Protein AF-A0AAU2LFZ3-F1 (afdb_monomer)

Sequence (55 aa):
MPEDPEELVDAIAVAVRAGDHRRIGLLLDRFKEVAGLSHLIRLRERLCGVSLLRG

Radius of gyration: 10.92 Å; Cα contacts (8 Å, |Δi|>4): 33; chains: 1; bounding box: 22×25×24 Å

Mean predicted aligned error: 6.51 Å

Solvent-accessible surface area (backbone atoms only — not comparable to full-atom values): 3224 Å² total; per-residue (Å²): 130,84,82,49,54,69,57,45,42,53,51,38,50,51,26,58,76,68,66,37,64,72,58,32,51,60,46,50,58,55,38,68,76,67,46,53,73,72,50,54,52,50,39,50,49,57,55,49,58,59,54,64,76,74,113

Foldseek 3Di:
DDPDLVVLLVQLLVCVVVVPVVSNVVSVVSNVVRDDPVSVVVSCCSNVVVVVVVD

pLDDT: mean 79.65, std 12.71, range [40.69, 91.44]

Structure (mmCIF, N/CA/C/O backbone):
data_AF-A0AAU2LFZ3-F1
#
_entry.id   AF-A0AAU2LFZ3-F1
#
loop_
_atom_site.group_PDB
_atom_site.id
_atom_site.type_symbol
_atom_site.label_atom_id
_atom_site.label_alt_id
_atom_site.label_comp_id
_atom_site.label_asym_id
_atom_site.label_entity_id
_atom_site.label_seq_id
_atom_site.pdbx_PDB_ins_code
_atom_site.Cartn_x
_atom_site.Cartn_y
_atom_site.Cartn_z
_atom_site.occupancy
_atom_site.B_iso_or_equiv
_atom_site.auth_seq_id
_atom_site.auth_comp_id
_atom_site.auth_asym_id
_atom_site.auth_atom_id
_atom_site.pdbx_PDB_model_num
ATOM 1 N N . MET A 1 1 ? 3.121 -11.521 8.625 1.00 58.66 1 MET A N 1
ATOM 2 C CA . MET A 1 1 ? 2.709 -10.763 7.421 1.00 58.66 1 MET A CA 1
ATOM 3 C C . MET A 1 1 ? 2.091 -9.478 7.955 1.00 58.66 1 MET A C 1
ATOM 5 O O . MET A 1 1 ? 1.265 -9.627 8.849 1.00 58.66 1 MET A O 1
ATOM 9 N N . PRO A 1 2 ? 2.579 -8.292 7.551 1.00 59.75 2 PRO A N 1
ATOM 10 C CA . PRO A 1 2 ? 2.385 -7.043 8.293 1.00 59.75 2 PRO A CA 1
ATOM 11 C C . PRO A 1 2 ? 0.903 -6.722 8.488 1.00 59.75 2 PRO A C 1
ATOM 13 O O . PRO A 1 2 ? 0.101 -6.870 7.564 1.00 59.75 2 PRO A O 1
ATOM 16 N N . GLU A 1 3 ? 0.555 -6.358 9.716 1.00 68.12 3 GLU A N 1
ATOM 17 C CA . GLU A 1 3 ? -0.802 -5.994 10.140 1.00 68.12 3 GLU A CA 1
ATOM 18 C C . GLU A 1 3 ? -0.992 -4.476 10.154 1.00 68.12 3 GLU A C 1
ATOM 20 O O . GLU A 1 3 ? -2.112 -3.996 9.995 1.00 68.12 3 GLU A O 1
ATOM 25 N N . ASP A 1 4 ? 0.109 -3.728 10.236 1.00 81.12 4 ASP A N 1
ATOM 26 C CA . ASP A 1 4 ? 0.095 -2.280 10.220 1.00 81.12 4 ASP A CA 1
ATOM 27 C C . ASP A 1 4 ? -0.132 -1.717 8.808 1.00 81.12 4 ASP A C 1
ATOM 29 O O . ASP A 1 4 ? 0.610 -2.028 7.864 1.00 81.12 4 ASP A O 1
ATOM 33 N N . PRO A 1 5 ? -1.116 -0.817 8.638 1.00 77.25 5 PRO A N 1
ATOM 34 C CA . PRO A 1 5 ? -1.377 -0.182 7.355 1.00 77.25 5 PRO A CA 1
ATOM 35 C C . PRO A 1 5 ? -0.201 0.689 6.888 1.00 77.25 5 PRO A C 1
ATOM 37 O O . PRO A 1 5 ? -0.031 0.858 5.685 1.00 77.25 5 PRO A O 1
ATOM 40 N N . GLU A 1 6 ? 0.644 1.215 7.783 1.00 81.88 6 GLU A N 1
ATOM 41 C CA . GLU A 1 6 ? 1.870 1.926 7.379 1.00 81.88 6 GLU A CA 1
ATOM 42 C C . GLU A 1 6 ? 2.927 0.996 6.772 1.00 81.88 6 GLU A C 1
ATOM 44 O O . GLU A 1 6 ? 3.496 1.321 5.729 1.00 81.88 6 GLU A O 1
ATOM 49 N N . GLU A 1 7 ? 3.142 -0.187 7.350 1.00 85.00 7 GLU A N 1
ATOM 50 C CA . GLU A 1 7 ? 4.066 -1.176 6.784 1.00 85.00 7 GLU A CA 1
ATOM 51 C C . GLU A 1 7 ? 3.568 -1.713 5.438 1.00 85.00 7 GLU A C 1
ATOM 53 O O . GLU A 1 7 ? 4.359 -1.942 4.521 1.00 85.00 7 GLU A O 1
ATOM 58 N N . LEU A 1 8 ? 2.249 -1.865 5.282 1.00 85.88 8 LEU A N 1
ATOM 59 C CA . LEU A 1 8 ? 1.644 -2.249 4.008 1.00 85.88 8 LEU A CA 1
ATOM 60 C C . LEU A 1 8 ? 1.883 -1.195 2.921 1.00 85.88 8 LEU A C 1
ATOM 62 O O . LEU A 1 8 ? 2.182 -1.569 1.788 1.00 85.88 8 LEU A O 1
ATOM 66 N N . VAL A 1 9 ? 1.822 0.102 3.244 1.00 85.25 9 VAL A N 1
ATOM 67 C CA . VAL A 1 9 ? 2.129 1.177 2.282 1.00 85.25 9 VAL A CA 1
ATOM 68 C C . VAL A 1 9 ? 3.559 1.061 1.756 1.00 85.25 9 VAL A C 1
ATOM 70 O O . VAL A 1 9 ? 3.773 1.137 0.542 1.00 85.25 9 VAL A O 1
ATOM 73 N N . ASP A 1 10 ? 4.535 0.863 2.643 1.00 85.75 10 ASP A N 1
ATOM 74 C CA . ASP A 1 10 ? 5.940 0.771 2.241 1.00 85.75 10 ASP A CA 1
ATOM 75 C C . ASP A 1 10 ? 6.207 -0.534 1.465 1.00 85.75 10 ASP A C 1
ATOM 77 O O . ASP A 1 10 ? 6.818 -0.513 0.395 1.00 85.75 10 ASP A O 1
ATOM 81 N N . ALA A 1 11 ? 5.617 -1.655 1.895 1.00 88.50 11 ALA A N 1
ATOM 82 C CA . ALA A 1 11 ? 5.695 -2.930 1.181 1.00 88.50 11 ALA A CA 1
ATOM 83 C C . ALA A 1 11 ? 5.081 -2.869 -0.230 1.00 88.50 11 ALA A C 1
ATOM 85 O O . ALA A 1 11 ? 5.649 -3.434 -1.170 1.00 88.50 11 ALA A O 1
ATOM 86 N N . ILE A 1 12 ? 3.949 -2.174 -0.408 1.00 88.44 12 ILE A N 1
ATOM 87 C CA . ILE A 1 12 ? 3.337 -1.948 -1.727 1.00 88.44 12 ILE A CA 1
ATOM 8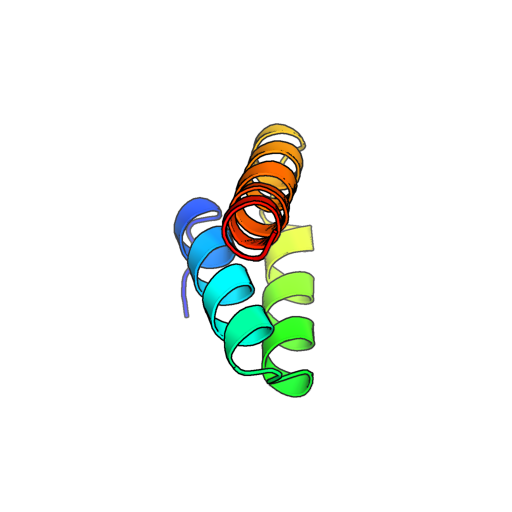8 C C . ILE A 1 12 ? 4.274 -1.105 -2.591 1.00 88.44 12 ILE A C 1
ATOM 90 O O . ILE A 1 12 ? 4.519 -1.461 -3.742 1.00 88.44 12 ILE A O 1
ATOM 94 N N . ALA A 1 13 ? 4.845 -0.027 -2.049 1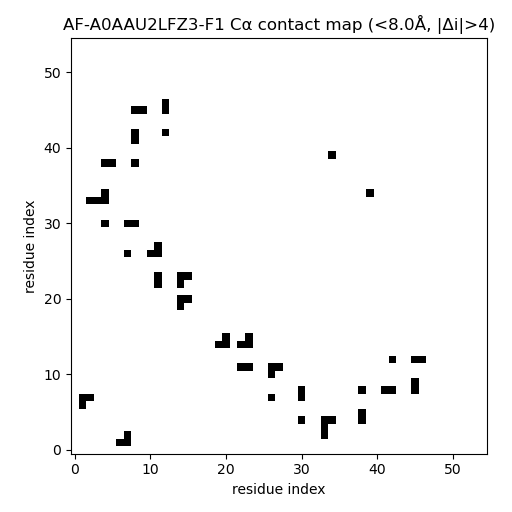.00 87.25 13 ALA A N 1
ATOM 95 C CA . ALA A 1 13 ? 5.786 0.814 -2.786 1.00 87.25 13 ALA A CA 1
ATOM 96 C C . ALA A 1 13 ? 7.030 0.030 -3.243 1.00 87.25 13 ALA A C 1
ATOM 98 O O . ALA A 1 13 ? 7.475 0.189 -4.383 1.00 87.25 13 ALA A O 1
ATOM 99 N N . VAL A 1 14 ? 7.565 -0.855 -2.396 1.00 88.56 14 VAL A N 1
ATOM 100 C CA . VAL A 1 14 ? 8.676 -1.754 -2.746 1.00 88.56 14 VAL A CA 1
ATOM 101 C C . VAL A 1 14 ? 8.266 -2.742 -3.841 1.00 88.56 14 VAL A C 1
ATOM 103 O O . VAL A 1 14 ? 8.993 -2.897 -4.822 1.00 88.56 14 VAL A O 1
ATOM 106 N N . ALA A 1 15 ? 7.094 -3.372 -3.728 1.00 89.62 15 ALA A N 1
ATOM 107 C CA . ALA A 1 15 ? 6.601 -4.321 -4.727 1.00 89.62 15 ALA A CA 1
ATOM 108 C C . ALA A 1 15 ? 6.344 -3.654 -6.092 1.00 89.62 15 ALA A C 1
ATOM 110 O O . ALA A 1 15 ? 6.689 -4.221 -7.128 1.00 89.62 15 ALA A O 1
ATOM 111 N N . VAL A 1 16 ? 5.817 -2.423 -6.098 1.00 87.44 16 VAL A N 1
ATOM 112 C CA . VAL A 1 16 ? 5.650 -1.596 -7.306 1.00 87.44 16 VAL A CA 1
ATOM 113 C C . VAL A 1 16 ? 7.002 -1.272 -7.940 1.00 87.44 16 VAL A C 1
ATOM 115 O O . VAL A 1 16 ? 7.163 -1.450 -9.145 1.00 87.44 16 VAL A O 1
ATOM 118 N N . ARG A 1 17 ? 8.003 -0.859 -7.149 1.00 85.06 17 ARG A N 1
ATOM 119 C CA . ARG A 1 17 ? 9.367 -0.597 -7.652 1.00 85.06 17 ARG A CA 1
ATOM 120 C C . ARG A 1 17 ? 10.027 -1.841 -8.245 1.00 85.06 17 ARG A C 1
ATOM 122 O O . ARG A 1 17 ? 10.766 -1.720 -9.216 1.00 85.06 17 ARG A O 1
ATOM 129 N N . ALA A 1 18 ? 9.761 -3.013 -7.674 1.00 88.06 18 ALA A N 1
ATOM 130 C CA . ALA A 1 18 ? 10.262 -4.291 -8.169 1.00 88.06 18 ALA A CA 1
ATOM 131 C C . ALA A 1 18 ? 9.497 -4.815 -9.402 1.00 88.06 18 ALA A C 1
ATOM 133 O O . ALA A 1 18 ? 9.934 -5.787 -10.014 1.00 88.06 18 ALA A O 1
ATOM 134 N N . GLY A 1 19 ? 8.361 -4.206 -9.771 1.00 89.25 19 GLY A N 1
ATOM 135 C CA . GLY A 1 19 ? 7.490 -4.704 -10.841 1.00 89.25 19 GLY A CA 1
ATOM 136 C C . GLY A 1 19 ? 6.806 -6.034 -10.501 1.00 89.25 19 GLY A C 1
ATOM 137 O O . GLY A 1 19 ? 6.396 -6.777 -11.395 1.00 89.25 19 GLY A O 1
ATOM 138 N N . ASP A 1 20 ? 6.687 -6.363 -9.215 1.00 91.44 20 ASP A N 1
ATOM 139 C CA . ASP A 1 20 ? 6.223 -7.666 -8.743 1.00 91.44 20 ASP A CA 1
ATOM 140 C C . ASP A 1 20 ? 4.693 -7.684 -8.593 1.00 91.44 20 ASP A C 1
ATOM 142 O O . ASP A 1 20 ? 4.125 -7.564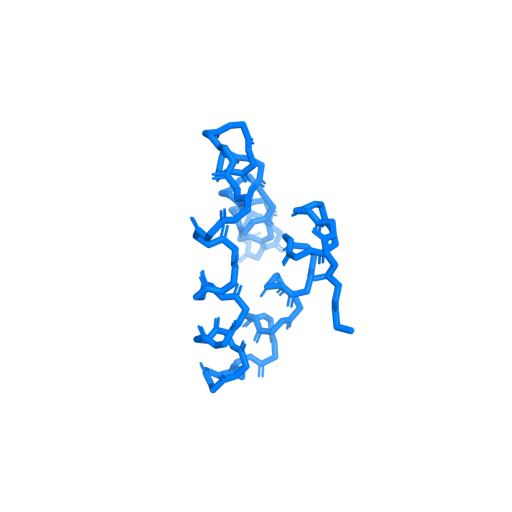 -7.505 1.00 91.44 20 ASP A O 1
ATOM 146 N N . HIS 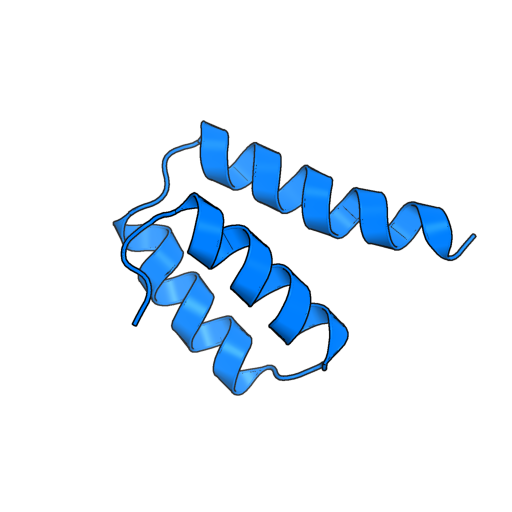A 1 21 ? 4.007 -7.807 -9.729 1.00 88.38 21 HIS A N 1
ATOM 147 C CA . HIS A 1 21 ? 2.548 -7.691 -9.843 1.00 88.38 21 HIS A CA 1
ATOM 148 C C . HIS A 1 21 ? 1.780 -8.679 -8.956 1.00 88.38 21 HIS A C 1
ATOM 150 O O . HIS A 1 21 ? 0.730 -8.338 -8.407 1.00 88.38 21 HIS A O 1
ATOM 156 N N . ARG A 1 22 ? 2.318 -9.890 -8.759 1.00 89.94 22 ARG A N 1
ATOM 157 C CA . ARG A 1 22 ? 1.701 -10.908 -7.898 1.00 89.94 22 ARG A CA 1
ATOM 158 C C . ARG A 1 22 ? 1.714 -10.470 -6.437 1.00 89.94 22 ARG A C 1
ATOM 160 O O . ARG A 1 22 ? 0.725 -10.642 -5.726 1.00 89.94 22 ARG A O 1
ATOM 167 N N . ARG A 1 23 ? 2.827 -9.885 -5.992 1.00 89.06 23 ARG A N 1
ATOM 168 C CA . ARG A 1 23 ? 2.986 -9.392 -4.625 1.00 89.06 23 ARG A CA 1
ATOM 169 C C . ARG A 1 23 ? 2.177 -8.119 -4.383 1.00 89.06 23 ARG A C 1
ATOM 171 O O . ARG A 1 23 ? 1.593 -7.984 -3.313 1.00 89.06 23 ARG A O 1
ATOM 178 N N . ILE A 1 24 ? 2.072 -7.243 -5.385 1.00 89.44 24 ILE A N 1
ATOM 179 C CA . ILE A 1 24 ? 1.212 -6.050 -5.340 1.00 89.44 24 ILE A CA 1
ATOM 180 C C . ILE A 1 24 ? -0.250 -6.444 -5.092 1.00 89.44 24 ILE A C 1
ATOM 182 O O . ILE A 1 24 ? -0.879 -5.879 -4.203 1.00 89.44 24 ILE A O 1
ATOM 186 N N . GLY A 1 25 ? -0.775 -7.438 -5.819 1.00 89.38 25 GLY A N 1
ATOM 187 C CA . GLY A 1 25 ? -2.160 -7.893 -5.651 1.00 89.38 25 GLY A CA 1
ATOM 188 C C . GLY A 1 25 ? -2.468 -8.385 -4.234 1.00 89.38 25 GLY A C 1
ATOM 189 O O . GLY A 1 25 ? -3.455 -7.963 -3.641 1.00 89.38 25 GLY A O 1
ATOM 190 N N . LEU A 1 26 ? -1.585 -9.208 -3.659 1.00 89.94 26 LEU A N 1
ATOM 191 C CA . LEU A 1 26 ? -1.742 -9.729 -2.292 1.00 89.94 26 LEU A CA 1
ATOM 192 C C . LEU A 1 26 ? -1.677 -8.630 -1.224 1.00 89.94 26 LEU A C 1
ATOM 194 O O . LEU A 1 26 ? -2.396 -8.680 -0.229 1.00 89.94 26 LEU A O 1
ATOM 198 N N . LEU A 1 27 ? -0.798 -7.644 -1.414 1.00 88.94 27 LEU A N 1
ATOM 199 C CA . LEU A 1 27 ? -0.653 -6.538 -0.473 1.00 88.94 27 LEU A CA 1
ATOM 200 C C . LEU A 1 27 ? -1.826 -5.558 -0.565 1.00 88.94 27 LEU A C 1
ATOM 202 O O . LEU A 1 27 ? -2.277 -5.075 0.468 1.00 88.94 27 LEU A O 1
ATOM 206 N N . LEU A 1 28 ? -2.342 -5.294 -1.769 1.00 85.44 28 LEU A N 1
ATOM 207 C CA . LEU A 1 28 ? -3.520 -4.446 -1.972 1.00 85.44 28 LEU A CA 1
ATOM 208 C C . LEU A 1 28 ? -4.792 -5.062 -1.394 1.00 85.44 28 LEU A C 1
ATOM 210 O O . LEU A 1 28 ? -5.585 -4.338 -0.798 1.00 85.44 28 LEU A O 1
ATOM 214 N N . ASP A 1 29 ? -4.977 -6.372 -1.557 1.00 88.62 29 ASP A N 1
ATOM 215 C CA . ASP A 1 29 ? -6.136 -7.086 -1.015 1.00 88.62 29 ASP A CA 1
ATOM 216 C C . ASP A 1 29 ? -6.203 -6.938 0.510 1.00 88.62 29 ASP A C 1
ATOM 218 O O . ASP A 1 29 ? -7.199 -6.464 1.053 1.00 88.62 29 ASP A O 1
ATOM 222 N N . ARG A 1 30 ? -5.071 -7.170 1.182 1.00 84.25 30 ARG A N 1
ATOM 223 C CA . ARG A 1 30 ? -4.946 -6.967 2.626 1.00 84.25 30 ARG A CA 1
ATOM 224 C C . ARG A 1 30 ? -5.058 -5.501 3.034 1.00 84.25 30 ARG A C 1
ATOM 226 O O . ARG A 1 30 ? -5.688 -5.186 4.036 1.00 84.25 30 ARG A O 1
ATOM 233 N N . PHE A 1 31 ? -4.463 -4.5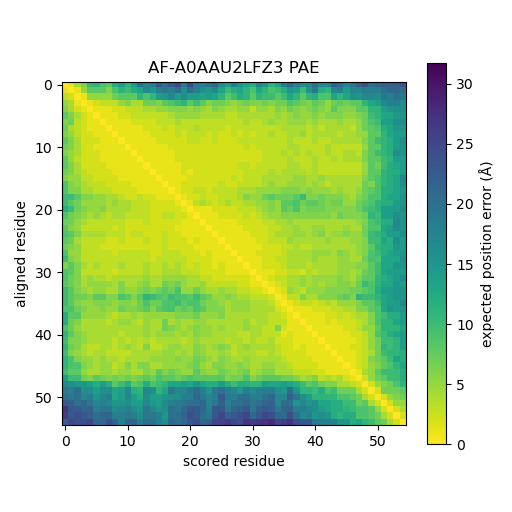91 2.265 1.00 85.62 31 PHE A N 1
ATOM 234 C CA . PHE A 1 31 ? -4.530 -3.159 2.540 1.00 85.62 31 PHE A CA 1
ATOM 235 C C . PHE A 1 31 ? -5.969 -2.650 2.493 1.00 85.62 31 PHE A C 1
ATOM 237 O O . PHE A 1 31 ? -6.356 -1.867 3.347 1.00 85.62 31 PHE A O 1
ATOM 244 N N . LYS A 1 32 ? -6.798 -3.140 1.569 1.00 83.12 32 LYS A N 1
ATOM 245 C CA . LYS A 1 32 ? -8.217 -2.776 1.486 1.00 83.12 32 LYS A CA 1
ATOM 246 C C . LYS A 1 32 ? -9.012 -3.159 2.744 1.00 83.12 32 LYS A C 1
ATOM 248 O O . LYS A 1 32 ? -9.982 -2.472 3.050 1.00 83.12 32 LYS A O 1
ATOM 253 N N . GLU A 1 33 ? -8.619 -4.211 3.463 1.00 84.12 33 GLU A N 1
ATOM 254 C CA . GLU A 1 33 ? -9.296 -4.629 4.701 1.00 84.12 33 GLU A CA 1
ATOM 255 C C . GLU A 1 33 ? -8.930 -3.770 5.918 1.00 84.12 33 GLU A C 1
ATOM 257 O O . GLU A 1 33 ? -9.762 -3.578 6.801 1.00 84.12 33 GLU A O 1
ATOM 262 N N . VAL A 1 34 ? -7.707 -3.232 5.967 1.00 81.50 34 VAL A N 1
ATOM 263 C CA . VAL A 1 34 ? -7.187 -2.522 7.154 1.00 81.50 34 VAL A CA 1
ATOM 264 C C . VAL A 1 34 ? -6.984 -1.016 6.951 1.00 81.50 34 VAL A C 1
ATOM 266 O O . VAL A 1 34 ? -6.796 -0.280 7.918 1.00 81.50 34 VAL A O 1
ATOM 269 N N . ALA A 1 35 ? -7.001 -0.524 5.710 1.00 80.62 35 ALA A N 1
ATOM 270 C CA . ALA A 1 35 ? -6.685 0.863 5.389 1.00 80.62 35 ALA A CA 1
ATOM 271 C C . ALA A 1 35 ? -7.908 1.784 5.426 1.00 80.62 35 ALA A C 1
ATOM 273 O O . ALA A 1 35 ? -8.866 1.638 4.669 1.00 80.62 35 ALA A O 1
ATOM 274 N N . GLY A 1 36 ? -7.804 2.838 6.233 1.00 83.00 36 GLY A N 1
ATOM 275 C CA . GLY A 1 36 ? -8.647 4.028 6.118 1.00 83.00 36 GLY A CA 1
ATOM 276 C C . GLY A 1 36 ? -8.223 4.981 4.987 1.00 83.00 36 GLY A C 1
ATOM 277 O O . GLY A 1 36 ? -7.138 4.876 4.409 1.00 83.00 36 GLY A O 1
ATOM 278 N N . LEU A 1 37 ? -9.063 5.988 4.722 1.00 81.56 37 LEU A N 1
ATOM 279 C CA . LEU A 1 37 ? -8.830 7.046 3.721 1.00 81.56 37 LEU A CA 1
ATOM 280 C C . LEU A 1 37 ? -7.474 7.758 3.875 1.00 81.56 37 LEU A C 1
ATOM 282 O O . LEU A 1 37 ? -6.809 8.046 2.881 1.00 81.56 37 LEU A O 1
ATOM 286 N N . SER A 1 38 ? -7.036 8.001 5.111 1.00 80.94 38 SER A N 1
ATOM 287 C CA . SER A 1 38 ? -5.728 8.591 5.430 1.00 80.94 38 SER A CA 1
ATOM 288 C C . SER A 1 38 ? -4.557 7.767 4.879 1.00 80.94 38 SER A C 1
ATOM 290 O O . SER A 1 38 ? -3.582 8.325 4.372 1.00 80.94 38 SER A O 1
ATOM 292 N N . HIS A 1 39 ? -4.665 6.440 4.919 1.00 83.94 39 HIS A N 1
ATOM 293 C CA . HIS A 1 39 ? -3.629 5.525 4.446 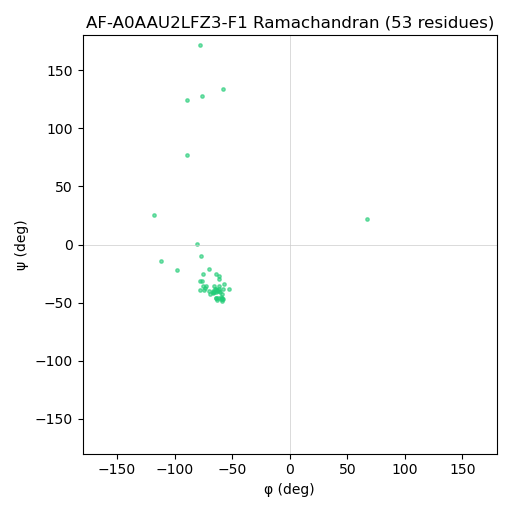1.00 83.94 39 HIS A CA 1
ATOM 294 C C . HIS A 1 39 ? -3.589 5.464 2.915 1.00 83.94 39 HIS A C 1
ATOM 296 O O . HIS A 1 39 ? -2.506 5.421 2.335 1.00 83.94 39 HIS A O 1
ATOM 302 N N . LEU A 1 40 ? -4.745 5.548 2.247 1.00 82.62 40 LEU A N 1
ATOM 303 C CA . LEU A 1 40 ? -4.827 5.636 0.783 1.00 82.62 40 LEU A CA 1
ATOM 304 C C . LEU A 1 40 ? -4.178 6.921 0.248 1.00 82.62 40 LEU A C 1
ATOM 306 O O . LEU A 1 40 ? -3.454 6.883 -0.747 1.00 82.62 40 LEU A O 1
ATOM 310 N N . ILE A 1 41 ? -4.394 8.054 0.925 1.00 84.38 41 ILE A N 1
ATOM 311 C CA . ILE A 1 41 ? -3.760 9.332 0.569 1.00 84.38 41 ILE A CA 1
ATOM 312 C C . ILE A 1 41 ? -2.238 9.226 0.724 1.00 84.38 41 ILE A C 1
ATOM 314 O O . ILE A 1 41 ? -1.512 9.553 -0.214 1.00 84.38 41 ILE A O 1
ATOM 318 N N . ARG A 1 42 ? -1.751 8.684 1.849 1.00 82.31 42 ARG A N 1
ATOM 319 C CA . ARG A 1 42 ? -0.315 8.434 2.069 1.00 82.31 42 ARG A CA 1
ATOM 320 C C . ARG A 1 42 ? 0.289 7.498 1.026 1.00 82.31 42 ARG A C 1
ATOM 322 O O . ARG A 1 42 ? 1.378 7.780 0.537 1.00 82.31 42 ARG A O 1
ATOM 329 N N . LEU A 1 43 ? -0.405 6.421 0.652 1.00 84.31 43 LEU A N 1
ATOM 330 C CA . LEU A 1 43 ? 0.044 5.517 -0.408 1.00 84.31 43 LEU A CA 1
ATOM 331 C C . LEU A 1 43 ? 0.198 6.265 -1.734 1.00 84.31 43 LEU A C 1
ATOM 333 O O . LEU A 1 43 ? 1.222 6.131 -2.401 1.00 84.31 43 LEU A O 1
ATOM 337 N N . ARG A 1 44 ? -0.786 7.098 -2.091 1.00 83.94 44 ARG A N 1
ATOM 338 C CA . ARG A 1 44 ? -0.722 7.934 -3.294 1.00 83.94 44 ARG A CA 1
ATOM 339 C C . ARG A 1 44 ? 0.480 8.871 -3.257 1.00 83.94 44 ARG A C 1
ATOM 341 O O . ARG A 1 44 ? 1.198 8.952 -4.247 1.00 83.94 44 ARG A O 1
ATOM 348 N N . GLU A 1 45 ? 0.720 9.555 -2.141 1.00 83.69 45 GLU A N 1
ATOM 349 C CA . GLU A 1 45 ? 1.885 10.437 -1.993 1.00 83.69 45 GLU A CA 1
ATOM 350 C C . GLU A 1 45 ? 3.203 9.669 -2.078 1.00 83.69 45 GLU A C 1
ATOM 352 O O . GLU A 1 45 ? 4.131 10.114 -2.748 1.00 83.69 45 GLU A O 1
ATOM 357 N N . ARG A 1 46 ? 3.280 8.479 -1.476 1.00 81.88 46 ARG A N 1
ATOM 358 C CA . ARG A 1 46 ? 4.472 7.627 -1.520 1.00 81.88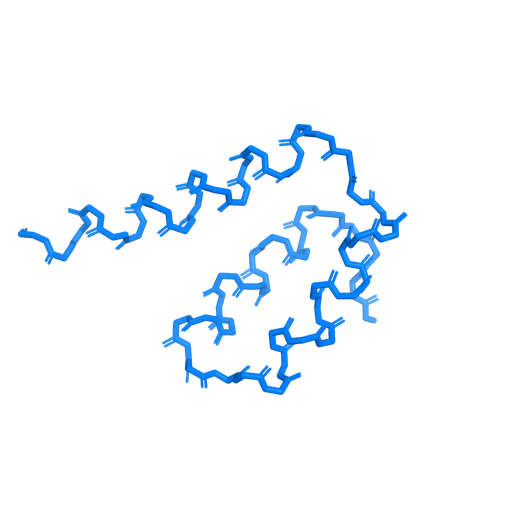 46 ARG A CA 1
ATOM 359 C C . ARG A 1 46 ? 4.755 7.119 -2.931 1.00 81.88 46 ARG A C 1
ATOM 361 O O . ARG A 1 46 ? 5.903 7.106 -3.345 1.00 81.88 46 ARG A O 1
ATOM 368 N N . LEU A 1 47 ? 3.734 6.734 -3.692 1.00 81.44 47 LEU A N 1
ATOM 369 C CA . LEU A 1 47 ? 3.893 6.273 -5.076 1.00 81.44 47 LEU A CA 1
ATOM 370 C C . LEU A 1 47 ? 4.175 7.435 -6.047 1.00 81.44 47 LEU A C 1
ATOM 372 O O . LEU A 1 47 ? 5.008 7.310 -6.945 1.00 81.44 47 LEU A O 1
ATOM 376 N N . CYS A 1 48 ? 3.520 8.583 -5.855 1.00 78.25 48 CYS A N 1
ATOM 377 C CA . CYS A 1 48 ? 3.661 9.757 -6.718 1.00 78.25 48 CYS A CA 1
ATOM 378 C C . CYS A 1 48 ? 4.952 10.547 -6.436 1.00 78.25 48 CYS A C 1
ATOM 380 O O . CYS A 1 48 ? 5.645 10.951 -7.366 1.00 78.25 48 CYS A O 1
ATOM 382 N N . GLY A 1 49 ? 5.354 10.682 -5.169 1.00 62.94 49 GLY A N 1
ATOM 383 C CA . GLY A 1 49 ? 6.640 11.275 -4.786 1.00 62.94 49 GLY A CA 1
ATOM 384 C C . GLY A 1 49 ? 7.836 10.488 -5.329 1.00 62.94 49 GLY A C 1
ATOM 385 O O . GLY A 1 49 ? 8.881 11.058 -5.624 1.00 62.94 49 GLY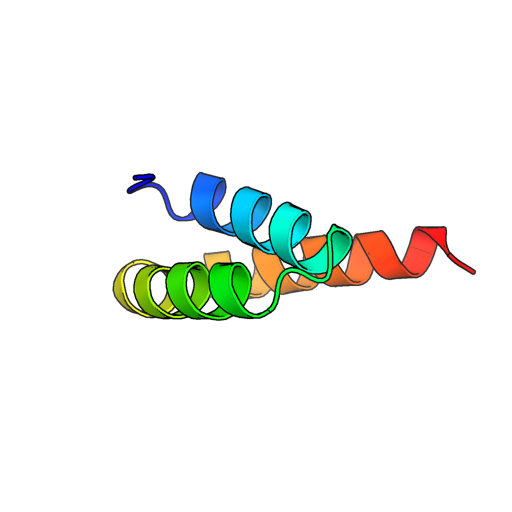 A O 1
ATOM 386 N N . VAL A 1 50 ? 7.666 9.185 -5.557 1.00 56.34 50 VAL A N 1
ATOM 387 C CA . VAL A 1 50 ? 8.661 8.346 -6.240 1.00 56.34 50 VAL A CA 1
ATOM 388 C C . VAL A 1 50 ? 8.690 8.587 -7.753 1.00 56.34 50 VAL A C 1
ATOM 390 O O . VAL A 1 50 ? 9.740 8.403 -8.364 1.00 56.34 50 VAL A O 1
ATOM 393 N N . SER A 1 51 ? 7.591 9.053 -8.357 1.00 49.62 51 SER A N 1
ATOM 394 C CA . SER A 1 51 ? 7.557 9.444 -9.776 1.00 49.62 51 SER A CA 1
ATOM 395 C C . SER A 1 51 ? 8.222 10.800 -10.040 1.00 49.62 51 SER A C 1
ATOM 397 O O . SER A 1 51 ? 8.832 10.967 -11.090 1.00 49.62 51 SER A O 1
ATOM 399 N N . LEU A 1 52 ? 8.180 11.744 -9.091 1.00 50.34 52 LEU A N 1
ATOM 400 C CA . LEU A 1 52 ? 8.819 13.066 -9.237 1.00 50.34 52 LEU A CA 1
ATOM 401 C C . LEU A 1 52 ? 10.357 13.030 -9.210 1.00 50.34 52 LEU A C 1
ATOM 403 O O . LEU A 1 52 ? 10.988 13.940 -9.729 1.00 50.34 52 LEU A O 1
ATOM 407 N N . LEU A 1 53 ? 10.972 11.978 -8.661 1.00 50.12 53 LEU A N 1
ATOM 408 C CA . LEU A 1 53 ? 12.432 11.779 -8.697 1.00 50.12 53 LEU A CA 1
ATOM 409 C C . LEU A 1 53 ? 12.941 11.195 -10.029 1.00 50.12 53 LEU A C 1
ATOM 411 O O . LEU A 1 53 ? 14.135 10.935 -10.165 1.00 50.12 53 LEU A O 1
ATOM 415 N N . ARG A 1 54 ? 12.049 10.950 -10.997 1.00 47.97 54 ARG A N 1
ATOM 416 C CA . ARG A 1 54 ? 12.379 10.385 -12.315 1.00 47.97 54 ARG A CA 1
ATOM 417 C C . ARG A 1 54 ? 12.040 11.339 -13.471 1.00 47.97 54 ARG A C 1
ATOM 419 O O . ARG A 1 54 ? 11.778 10.864 -14.575 1.00 47.97 54 ARG A O 1
ATOM 426 N N . GLY A 1 55 ? 12.011 12.643 -13.190 1.00 40.69 55 GLY A N 1
ATOM 427 C CA . GLY A 1 55 ? 11.902 13.732 -14.167 1.00 40.69 55 GLY A CA 1
ATOM 428 C C . GLY A 1 55 ? 13.219 14.473 -14.308 1.00 40.69 55 GLY A C 1
ATOM 429 O O . GLY A 1 55 ? 13.839 14.735 -13.254 1.00 40.69 55 GLY A O 1
#

Nearest PDB structur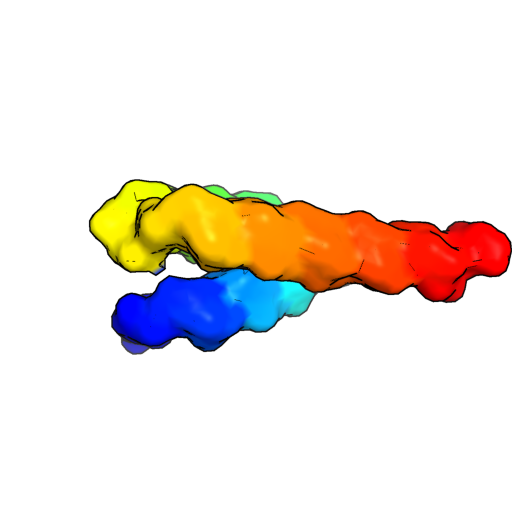es (foldseek):
  4mal-assembly1_A  TM=7.595E-01  e=2.075E+00  Pseudomonas aeruginosa PAO1
  5wyj-assembly1_R2  TM=5.955E-01  e=7.897E+00  Saccharomyces cerevisiae S288C

Secondary structure (DSSP, 8-state):
----HHHHHHHHHHHHHTT-HHHHHHHHHHHHHH--HHHHHHHHHHHHHHHHTT-